Protein AF-H9W5C9-F1 (afdb_monomer_lite)

Organism: Pinus taeda (NCBI:txid3352)

Radius of gyration: 22.21 Å; chains: 1; bounding box: 61×35×48 Å

pLDDT: mean 73.07, std 19.11, range [34.0, 97.25]

Sequence (100 aa):
HKVASLANSCLVKHPRSRPKMSEVVEILKQIVEAAEAESPQPPIVCETVDSSTEILTEPAKDTVNSKRRMLLLRDMMNLRNRDNGRPAWRAWTPKMVRTW

Foldseek 3Di:
DQVVVLVVQQPDPDNVSRDDPVVSVVSVVVVVVVCVVDDPDDPPPPPPPPPPDDPDDDDPPDPCPVVNVVVVVVVVVVVVCVPDHDDVVVVDDPPDDDDD

Secondary structure (DSSP, 8-state):
-HHHHHHHHHT-SSGGGSPPHHHHHHHHHHHHHHHHHS--PPP------------SS--------HHHHHHHHHHHHHHHHHSSSS-GGGS---------

Structure (mmCIF, N/CA/C/O backbone):
data_AF-H9W5C9-F1
#
_entry.id   AF-H9W5C9-F1
#
loop_
_atom_site.group_PDB
_atom_site.id
_atom_site.type_symbol
_atom_site.label_atom_id
_atom_site.label_alt_id
_atom_site.label_comp_id
_atom_site.label_asym_id
_atom_site.label_entity_id
_atom_site.label_seq_id
_atom_site.pdbx_PDB_ins_code
_atom_site.Cartn_x
_atom_site.Cartn_y
_atom_site.Cartn_z
_atom_site.occupancy
_atom_site.B_iso_or_equiv
_atom_site.auth_seq_id
_atom_site.auth_comp_id
_atom_site.auth_asym_id
_atom_site.auth_atom_id
_atom_site.pdbx_PDB_model_num
ATOM 1 N N . HIS A 1 1 ? 7.465 -6.644 10.032 1.00 74.00 1 HIS A N 1
ATOM 2 C CA . HIS A 1 1 ? 7.561 -6.076 8.662 1.00 74.00 1 HIS A CA 1
ATOM 3 C C . HIS A 1 1 ? 6.277 -6.187 7.807 1.00 74.00 1 HIS A C 1
ATOM 5 O O . HIS A 1 1 ? 6.370 -6.107 6.589 1.00 74.00 1 HIS A O 1
ATOM 11 N N . LYS A 1 2 ? 5.063 -6.289 8.383 1.00 87.94 2 LYS A N 1
ATOM 12 C CA . LYS A 1 2 ? 3.822 -6.480 7.592 1.00 87.94 2 LYS A CA 1
ATOM 13 C C . LYS A 1 2 ? 3.439 -5.259 6.735 1.00 87.94 2 LYS A C 1
ATOM 15 O O . LYS A 1 2 ? 3.099 -5.413 5.567 1.00 87.94 2 LYS A O 1
ATOM 20 N N . VAL A 1 3 ? 3.580 -4.047 7.282 1.00 93.62 3 VAL 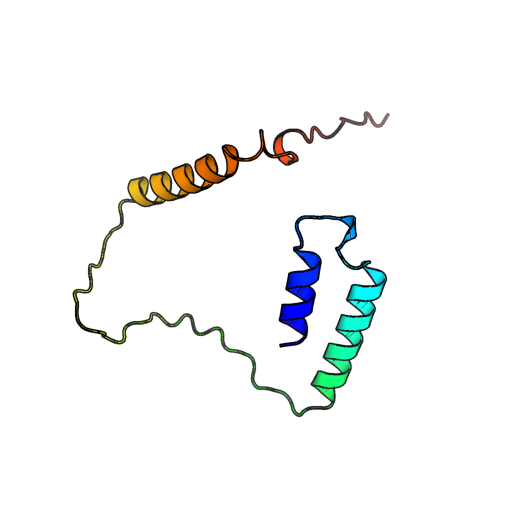A N 1
ATOM 21 C CA . VAL A 1 3 ? 3.283 -2.787 6.568 1.00 93.62 3 VAL A CA 1
ATOM 22 C C . VAL A 1 3 ? 4.199 -2.587 5.357 1.00 93.62 3 VAL A C 1
ATOM 24 O O . VAL A 1 3 ? 3.732 -2.241 4.278 1.00 93.62 3 VAL A O 1
ATOM 27 N N . ALA A 1 4 ? 5.499 -2.858 5.505 1.00 94.75 4 ALA A N 1
ATOM 28 C CA . ALA A 1 4 ? 6.466 -2.726 4.414 1.00 94.75 4 ALA A CA 1
ATOM 29 C C . ALA A 1 4 ? 6.167 -3.695 3.256 1.00 94.75 4 ALA A C 1
ATOM 31 O O . ALA A 1 4 ? 6.219 -3.306 2.090 1.00 94.75 4 ALA A O 1
ATOM 32 N N . SER A 1 5 ? 5.792 -4.942 3.563 1.00 94.25 5 SER A N 1
ATOM 33 C CA . SER A 1 5 ? 5.375 -5.916 2.548 1.00 94.25 5 SER A CA 1
ATOM 34 C C . SER A 1 5 ? 4.118 -5.468 1.794 1.00 94.25 5 SER A C 1
ATOM 36 O O . SER A 1 5 ? 4.068 -5.601 0.572 1.00 94.25 5 SER A O 1
ATOM 38 N N . LEU A 1 6 ? 3.138 -4.885 2.495 1.00 95.94 6 LEU A N 1
ATOM 39 C CA . LEU A 1 6 ? 1.936 -4.319 1.875 1.00 95.94 6 LEU A CA 1
ATOM 40 C C . LEU A 1 6 ? 2.259 -3.103 0.989 1.00 95.94 6 LEU A C 1
ATOM 42 O O . LEU A 1 6 ? 1.713 -2.963 -0.101 1.00 95.94 6 LEU A O 1
ATOM 46 N N . ALA A 1 7 ? 3.183 -2.237 1.407 1.00 96.81 7 ALA A N 1
ATOM 47 C CA . ALA A 1 7 ? 3.626 -1.121 0.573 1.00 96.81 7 ALA A CA 1
ATOM 48 C C . ALA A 1 7 ? 4.283 -1.620 -0.728 1.00 96.81 7 ALA A C 1
ATOM 50 O O . ALA A 1 7 ? 3.981 -1.121 -1.813 1.00 96.81 7 ALA A O 1
ATOM 51 N N . ASN A 1 8 ? 5.124 -2.653 -0.639 1.00 96.31 8 ASN A N 1
ATOM 52 C CA . ASN A 1 8 ? 5.788 -3.231 -1.806 1.00 96.31 8 ASN A CA 1
ATOM 53 C C . ASN A 1 8 ? 4.799 -3.837 -2.813 1.00 96.31 8 ASN A C 1
ATOM 55 O O . ASN A 1 8 ? 5.005 -3.681 -4.017 1.00 96.31 8 ASN A O 1
ATOM 59 N N . SER A 1 9 ? 3.710 -4.470 -2.360 1.00 95.25 9 SER A N 1
ATOM 60 C CA . SER A 1 9 ? 2.690 -5.013 -3.271 1.00 95.25 9 SER A CA 1
ATOM 61 C C . SER A 1 9 ? 1.916 -3.914 -4.016 1.00 95.25 9 SER A C 1
ATOM 63 O O . SER A 1 9 ? 1.590 -4.072 -5.195 1.00 95.25 9 SER A O 1
ATOM 65 N N . CYS A 1 10 ? 1.701 -2.753 -3.392 1.00 96.19 10 CYS A N 1
ATOM 66 C CA . CYS A 1 10 ? 1.078 -1.588 -4.033 1.00 96.19 10 CYS A CA 1
ATOM 67 C C . CYS A 1 10 ? 1.968 -0.929 -5.103 1.00 96.19 10 CYS A C 1
ATOM 69 O O . CYS A 1 10 ? 1.459 -0.355 -6.070 1.00 96.19 10 CYS A O 1
ATOM 71 N N . LEU A 1 11 ? 3.293 -1.016 -4.954 1.00 96.00 11 LEU A N 1
ATOM 72 C CA . LEU A 1 11 ? 4.271 -0.363 -5.835 1.00 96.00 11 LEU A CA 1
ATOM 73 C C . LEU A 1 11 ? 4.681 -1.211 -7.052 1.00 96.00 11 LEU A C 1
ATOM 75 O O . LEU A 1 11 ? 5.485 -0.763 -7.874 1.00 96.00 11 LEU A O 1
ATOM 79 N N . VAL A 1 12 ? 4.115 -2.412 -7.216 1.00 95.75 12 VAL A N 1
ATOM 80 C CA . VAL A 1 12 ? 4.422 -3.299 -8.346 1.00 95.75 12 VAL A CA 1
ATOM 81 C C . VAL A 1 12 ? 4.143 -2.600 -9.684 1.00 95.75 12 VAL A C 1
ATOM 83 O O . VAL A 1 12 ? 3.106 -1.958 -9.895 1.00 95.75 12 VAL A O 1
ATOM 86 N N . LYS A 1 13 ? 5.083 -2.739 -10.630 1.00 94.06 13 LYS A N 1
ATOM 87 C CA . LYS A 1 13 ? 5.010 -2.103 -11.957 1.00 94.06 13 LYS A CA 1
ATOM 88 C C . LYS A 1 13 ? 3.731 -2.487 -12.704 1.00 94.06 13 LYS A C 1
ATOM 90 O O . LYS A 1 13 ? 3.101 -1.630 -13.319 1.00 94.06 13 LYS A O 1
ATOM 95 N N . HIS A 1 14 ? 3.343 -3.757 -12.625 1.00 92.94 14 HIS A N 1
ATOM 96 C CA . HIS A 1 14 ? 2.177 -4.286 -13.318 1.00 92.94 14 HIS A CA 1
ATOM 97 C C . HIS A 1 14 ? 0.879 -3.975 -12.544 1.00 92.94 14 HIS A C 1
ATOM 99 O O . HIS A 1 14 ? 0.720 -4.443 -11.417 1.00 92.94 14 HIS A O 1
ATOM 105 N N . PRO A 1 15 ? -0.082 -3.225 -13.118 1.00 92.69 15 PRO A N 1
ATOM 106 C CA . PRO A 1 15 ? -1.247 -2.729 -12.380 1.00 92.69 15 PRO A CA 1
ATOM 107 C C . PRO A 1 15 ? -2.205 -3.840 -11.941 1.00 92.69 15 PRO A C 1
ATOM 109 O O . PRO A 1 15 ? -2.829 -3.720 -10.897 1.00 92.69 15 PRO A O 1
ATOM 112 N N . ARG A 1 16 ? -2.300 -4.937 -12.705 1.00 94.12 16 ARG A N 1
ATOM 113 C CA . ARG A 1 16 ? -3.165 -6.079 -12.355 1.00 94.12 16 ARG A CA 1
ATOM 114 C C . ARG A 1 16 ? -2.659 -6.909 -11.175 1.00 94.12 16 ARG A C 1
ATOM 116 O O . ARG A 1 16 ? -3.430 -7.676 -10.622 1.00 94.12 16 ARG A O 1
ATOM 123 N N . SER A 1 17 ? -1.384 -6.769 -10.827 1.00 94.69 17 SER A N 1
ATOM 124 C CA . SER A 1 17 ? -0.768 -7.463 -9.693 1.00 94.69 17 SER A CA 1
ATOM 125 C C . SER A 1 17 ? -0.871 -6.661 -8.398 1.00 94.69 17 SER A C 1
ATOM 127 O O . SER A 1 17 ? -0.495 -7.162 -7.344 1.00 94.69 17 SER A O 1
ATOM 129 N N . ARG A 1 18 ? -1.337 -5.408 -8.475 1.00 96.44 18 ARG A N 1
ATOM 130 C CA . ARG A 1 18 ? -1.565 -4.578 -7.296 1.00 96.44 18 ARG A CA 1
ATOM 131 C C . ARG A 1 18 ? -2.840 -5.048 -6.595 1.00 96.44 18 ARG A C 1
ATOM 133 O O . ARG A 1 18 ? -3.812 -5.368 -7.286 1.00 96.44 18 ARG A O 1
ATOM 140 N N . PRO A 1 19 ? -2.861 -5.055 -5.256 1.00 97.12 19 PRO A N 1
ATOM 141 C CA . PRO A 1 19 ? -4.056 -5.408 -4.504 1.00 97.12 19 PRO A CA 1
ATOM 142 C C . PRO A 1 19 ? -5.183 -4.400 -4.754 1.00 97.12 19 PRO A C 1
ATOM 144 O O . PRO A 1 19 ? -4.951 -3.238 -5.112 1.00 97.12 19 PRO A O 1
ATOM 147 N N . LYS A 1 20 ? -6.428 -4.836 -4.545 1.00 96.75 20 LYS A N 1
ATOM 148 C CA . LYS A 1 20 ? -7.574 -3.917 -4.567 1.00 96.75 20 LYS A CA 1
ATOM 149 C C . LYS A 1 20 ? -7.532 -3.020 -3.332 1.00 96.75 20 LYS A C 1
ATOM 151 O O . LYS A 1 20 ? -7.180 -3.470 -2.250 1.00 96.75 20 LYS A O 1
ATOM 156 N N . MET A 1 21 ? -7.990 -1.774 -3.449 1.00 95.94 21 MET A N 1
ATOM 157 C CA . MET A 1 21 ? -8.027 -0.869 -2.289 1.00 95.94 21 MET A CA 1
ATOM 158 C C . MET A 1 21 ? -8.906 -1.385 -1.140 1.00 95.94 21 MET A C 1
ATOM 160 O O . MET A 1 21 ? -8.605 -1.103 0.013 1.00 95.94 21 MET A O 1
ATOM 164 N N . SER A 1 22 ? -9.942 -2.178 -1.431 1.00 97.25 22 SER A N 1
ATOM 165 C CA . SER A 1 22 ? -10.750 -2.852 -0.406 1.00 97.25 22 SER A CA 1
ATOM 166 C C . SER A 1 22 ? -9.926 -3.833 0.433 1.00 97.25 22 SER A C 1
ATOM 168 O O . SER A 1 22 ? -10.027 -3.839 1.653 1.00 97.25 22 SER A O 1
ATOM 170 N N . GLU A 1 23 ? -9.069 -4.607 -0.227 1.00 96.06 23 GLU A N 1
ATOM 171 C CA . GLU A 1 23 ? -8.175 -5.586 0.393 1.00 96.06 23 GLU A CA 1
ATOM 172 C C . GLU A 1 23 ? -7.062 -4.886 1.183 1.00 96.06 23 GLU A C 1
ATOM 174 O O . GLU A 1 23 ? -6.766 -5.261 2.313 1.00 96.06 23 GLU A O 1
ATOM 179 N N . VAL A 1 24 ? -6.500 -3.798 0.641 1.00 97.12 24 VAL A N 1
ATOM 180 C CA . VAL A 1 24 ? -5.498 -2.978 1.345 1.00 97.12 24 VAL A CA 1
ATOM 181 C C . VAL A 1 24 ? -6.049 -2.454 2.671 1.00 97.12 24 VAL A C 1
ATOM 183 O O . VAL A 1 24 ? -5.360 -2.512 3.687 1.00 97.12 24 VAL A O 1
ATOM 186 N N . VAL A 1 25 ? -7.288 -1.957 2.679 1.00 97.06 25 VAL A N 1
ATOM 187 C CA . VAL A 1 25 ? -7.928 -1.444 3.899 1.00 97.06 25 VAL A CA 1
ATOM 188 C C . VAL A 1 25 ? -8.146 -2.556 4.922 1.00 97.06 25 VAL A C 1
ATOM 190 O O . VAL A 1 25 ? -7.919 -2.338 6.109 1.00 97.06 25 VAL A O 1
ATOM 193 N N . GLU A 1 26 ? -8.562 -3.741 4.483 1.00 97.00 26 GLU A N 1
ATOM 194 C CA . GLU A 1 26 ? -8.784 -4.886 5.367 1.00 97.00 26 GLU A CA 1
ATOM 195 C C . GLU A 1 26 ? -7.483 -5.355 6.029 1.00 97.00 26 GLU A C 1
ATOM 197 O O . GLU A 1 26 ? -7.423 -5.491 7.251 1.00 97.00 26 GLU A O 1
ATOM 202 N N . ILE A 1 27 ? -6.405 -5.483 5.251 1.00 95.62 27 ILE A N 1
ATOM 203 C CA . ILE A 1 27 ? -5.083 -5.854 5.774 1.00 95.62 27 ILE A CA 1
ATOM 204 C C . ILE A 1 27 ? -4.560 -4.786 6.745 1.00 95.62 27 ILE A C 1
ATOM 206 O O . ILE A 1 27 ? -3.994 -5.122 7.784 1.00 95.62 27 ILE A O 1
ATOM 210 N N . LEU A 1 28 ? -4.749 -3.496 6.446 1.00 95.75 28 LEU A N 1
ATOM 211 C CA . LEU A 1 28 ? -4.331 -2.418 7.348 1.00 95.75 28 LEU A CA 1
ATOM 212 C C . LEU A 1 28 ? -5.076 -2.459 8.683 1.00 95.75 28 LEU A C 1
ATOM 214 O O . LEU A 1 28 ? -4.437 -2.298 9.720 1.00 95.75 28 LEU A O 1
ATOM 218 N N . LYS A 1 29 ? -6.389 -2.718 8.673 1.00 95.44 29 LYS A N 1
ATOM 219 C CA . LYS A 1 29 ? -7.170 -2.886 9.908 1.00 95.44 29 LYS A CA 1
ATOM 220 C C . LYS A 1 29 ? -6.621 -4.024 10.761 1.00 95.44 29 LYS A C 1
ATOM 222 O O . LYS A 1 29 ? -6.338 -3.803 11.930 1.00 95.44 29 LYS A O 1
ATOM 227 N N . GLN A 1 30 ? -6.357 -5.182 10.155 1.00 94.38 30 GLN A N 1
ATOM 228 C CA . GLN A 1 30 ? -5.770 -6.328 10.859 1.00 94.38 30 GLN A CA 1
ATOM 229 C C . GLN A 1 30 ? -4.393 -6.012 11.457 1.00 94.38 30 GLN A C 1
ATOM 231 O O . GLN A 1 30 ? -4.059 -6.491 12.537 1.00 94.38 30 GLN A O 1
ATOM 236 N N . ILE A 1 31 ? -3.567 -5.221 10.761 1.00 93.31 31 ILE A N 1
ATOM 237 C CA . ILE A 1 31 ? -2.257 -4.806 11.280 1.00 93.31 31 ILE A CA 1
ATOM 238 C C . ILE A 1 31 ? -2.419 -3.883 12.489 1.00 93.31 31 ILE A C 1
ATOM 240 O O . ILE A 1 31 ? -1.689 -4.061 13.459 1.00 93.31 31 ILE A O 1
ATOM 244 N N . VAL A 1 32 ? -3.345 -2.922 12.434 1.00 90.75 32 VAL A N 1
ATOM 245 C CA . VAL A 1 32 ? -3.613 -2.004 13.551 1.00 90.75 32 VAL A CA 1
ATOM 246 C C . VAL A 1 32 ? -4.171 -2.773 14.744 1.00 90.75 32 VAL A C 1
ATOM 248 O O . VAL A 1 32 ? -3.619 -2.670 1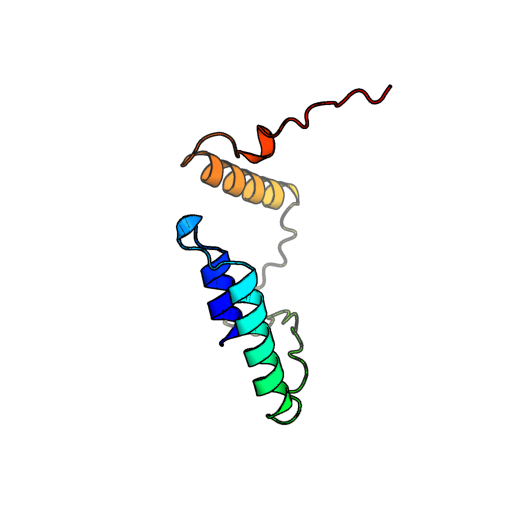5.828 1.00 90.75 32 VAL A O 1
ATOM 251 N N . GLU A 1 33 ? -5.182 -3.618 14.546 1.00 90.81 33 GLU A N 1
ATOM 252 C CA . GLU A 1 33 ? -5.758 -4.452 15.612 1.00 90.81 33 GLU A CA 1
ATOM 253 C C . GLU A 1 33 ? -4.706 -5.351 16.278 1.00 90.81 33 GLU A C 1
ATOM 255 O O . GLU A 1 33 ? -4.678 -5.477 17.500 1.00 90.81 33 GLU A O 1
ATOM 260 N N . ALA A 1 34 ? -3.800 -5.939 15.490 1.00 87.19 34 ALA A N 1
ATOM 261 C CA . ALA A 1 34 ? -2.691 -6.725 16.024 1.00 87.19 34 ALA A CA 1
ATOM 262 C C . ALA A 1 34 ? -1.653 -5.867 16.770 1.00 87.19 34 ALA A C 1
ATOM 264 O O . ALA A 1 34 ? -1.056 -6.349 17.727 1.00 87.19 34 ALA A O 1
ATOM 265 N N . ALA A 1 35 ? -1.434 -4.622 16.338 1.00 84.62 35 ALA A N 1
ATOM 266 C CA . ALA A 1 35 ? -0.505 -3.695 16.976 1.00 84.62 35 ALA A CA 1
ATOM 267 C C . ALA A 1 35 ? -1.052 -3.115 18.287 1.00 84.62 35 ALA A C 1
ATOM 269 O O . ALA A 1 35 ? -0.262 -2.865 19.182 1.00 84.62 35 ALA A O 1
ATOM 270 N N . GLU A 1 36 ? -2.369 -2.939 18.425 1.00 76.75 36 GLU A N 1
ATOM 271 C CA . GLU A 1 36 ? -3.008 -2.512 19.683 1.00 76.75 36 GLU A CA 1
ATOM 272 C C . GLU A 1 36 ? -3.017 -3.631 20.743 1.00 76.75 36 GLU A C 1
ATOM 274 O O . GLU A 1 36 ? -3.079 -3.365 21.943 1.00 76.75 36 GLU A O 1
ATOM 279 N N . ALA A 1 37 ? -2.957 -4.896 20.311 1.00 70.69 37 ALA A N 1
ATOM 280 C CA . ALA A 1 37 ? -2.864 -6.053 21.202 1.00 70.69 37 ALA A CA 1
ATOM 281 C C . ALA A 1 37 ? -1.445 -6.269 21.769 1.00 70.69 37 ALA A C 1
ATOM 283 O O . ALA A 1 37 ? -1.292 -6.888 22.824 1.00 70.69 37 ALA A O 1
ATOM 284 N N . GLU A 1 38 ? -0.410 -5.759 21.097 1.00 61.91 38 GLU A N 1
ATOM 285 C CA . GLU A 1 38 ? 0.947 -5.665 21.637 1.00 61.91 38 GLU A CA 1
ATOM 286 C C . GLU A 1 38 ? 1.118 -4.298 22.319 1.00 61.91 38 GLU A C 1
ATOM 288 O O . GLU A 1 38 ? 0.788 -3.262 21.759 1.00 61.91 38 GLU A O 1
ATOM 293 N N . SER A 1 39 ? 1.624 -4.283 23.556 1.00 61.47 39 SER A N 1
ATOM 294 C CA . SER A 1 39 ? 1.951 -3.060 24.312 1.00 61.47 39 SER A CA 1
ATOM 295 C C . SER A 1 39 ? 2.581 -1.971 23.422 1.00 61.47 39 SER A C 1
ATOM 297 O O . SER A 1 39 ? 3.433 -2.326 22.601 1.00 61.47 39 SER A O 1
ATOM 299 N N . PRO A 1 40 ? 2.263 -0.669 23.615 1.00 66.69 40 PRO A N 1
ATOM 300 C CA . PRO A 1 40 ? 2.686 0.401 22.715 1.00 66.69 40 PRO A CA 1
ATOM 301 C C . PRO A 1 40 ? 4.181 0.321 22.413 1.00 66.69 40 PRO A C 1
ATOM 303 O O . PRO A 1 40 ? 5.016 0.533 23.297 1.00 66.69 40 PRO A O 1
ATOM 306 N N . GLN A 1 41 ? 4.528 -0.013 21.167 1.00 62.69 41 GLN A N 1
ATOM 307 C CA . GLN A 1 41 ? 5.909 0.110 20.727 1.00 62.69 41 GLN A CA 1
ATOM 308 C C . GLN A 1 41 ? 6.294 1.589 20.803 1.00 62.69 41 GLN A C 1
ATOM 310 O O . GLN A 1 41 ? 5.508 2.445 20.380 1.00 62.69 41 GLN A O 1
ATOM 315 N N . PRO A 1 42 ? 7.485 1.913 21.338 1.00 68.44 42 PRO A N 1
ATOM 316 C CA . PRO A 1 42 ? 7.959 3.283 21.333 1.00 68.44 42 PRO A CA 1
ATOM 317 C C . PRO A 1 42 ? 7.954 3.795 19.886 1.00 68.44 42 PRO A C 1
ATOM 319 O O . PRO A 1 42 ? 8.273 3.027 18.970 1.00 68.44 42 PRO A O 1
ATOM 322 N N . PRO A 1 43 ? 7.566 5.063 19.659 1.00 68.25 43 PRO A N 1
ATOM 323 C CA . PRO A 1 43 ? 7.575 5.639 18.325 1.00 68.25 43 PRO A CA 1
ATOM 324 C C . PRO A 1 43 ? 8.944 5.396 17.701 1.00 68.25 43 PRO A C 1
ATOM 32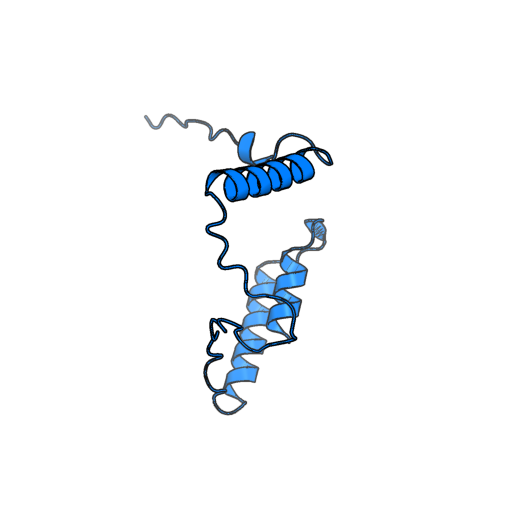6 O O . PRO A 1 43 ? 9.972 5.643 18.334 1.00 68.25 43 PRO A O 1
ATOM 329 N N . ILE A 1 44 ? 8.949 4.889 16.467 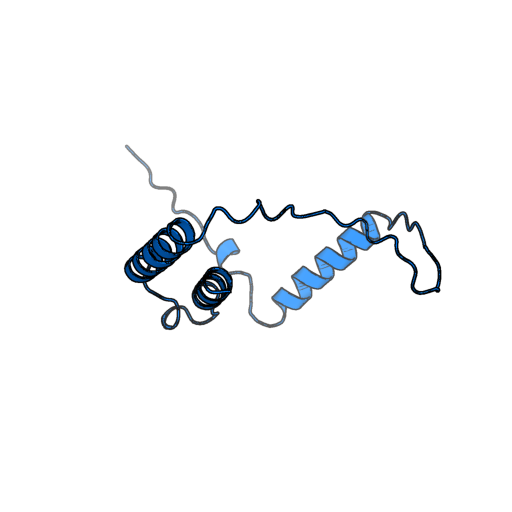1.00 64.38 44 ILE A N 1
ATOM 330 C CA . ILE A 1 44 ? 10.164 4.787 15.667 1.00 64.38 44 ILE A CA 1
ATOM 331 C C . ILE A 1 44 ? 10.624 6.226 15.461 1.00 64.38 44 ILE A C 1
ATOM 333 O O . ILE A 1 44 ? 10.110 6.944 14.602 1.00 64.38 44 ILE A O 1
ATOM 337 N N . VAL A 1 45 ? 11.551 6.670 16.305 1.00 52.66 45 VAL A N 1
ATOM 338 C CA . VAL A 1 45 ? 12.308 7.884 16.063 1.00 52.66 45 VAL A CA 1
ATOM 339 C C . VAL A 1 45 ? 13.082 7.573 14.794 1.00 52.66 45 VAL A C 1
ATOM 341 O O . VAL A 1 45 ? 14.020 6.778 14.801 1.00 52.66 45 VAL A O 1
ATOM 344 N N . CYS A 1 46 ? 12.639 8.132 13.671 1.00 50.75 46 CYS A N 1
ATOM 345 C CA . CYS A 1 46 ? 13.509 8.288 12.521 1.00 50.75 46 CYS A CA 1
ATOM 346 C C . CYS A 1 46 ? 14.601 9.255 12.972 1.00 50.75 46 CYS A C 1
ATOM 348 O O . CYS A 1 46 ? 14.497 10.459 12.747 1.00 50.75 46 CYS A O 1
ATOM 350 N N . GLU A 1 47 ? 15.607 8.740 13.678 1.00 43.62 47 GLU A N 1
ATOM 351 C CA . GLU A 1 47 ? 16.848 9.460 13.853 1.00 43.62 47 GLU A CA 1
ATOM 352 C C . GLU A 1 47 ? 17.339 9.726 12.437 1.00 43.62 47 GLU A C 1
ATOM 354 O O . GLU A 1 47 ? 17.690 8.819 11.676 1.00 43.62 47 GLU A O 1
ATOM 359 N N . THR A 1 48 ? 17.319 10.996 12.052 1.00 46.41 48 THR A N 1
ATOM 360 C CA . THR A 1 48 ? 18.293 11.507 11.107 1.00 46.41 48 THR A CA 1
ATOM 361 C C . THR A 1 48 ? 19.641 11.274 11.770 1.00 46.41 48 THR A C 1
ATOM 363 O O . THR A 1 48 ? 20.170 12.148 12.450 1.00 46.41 48 THR A O 1
ATOM 366 N N . VAL A 1 49 ? 20.147 10.046 11.657 1.00 40.34 49 VAL A N 1
ATOM 367 C CA . VAL A 1 49 ? 21.523 9.727 11.973 1.00 40.34 49 VAL A CA 1
ATOM 368 C C . VAL A 1 49 ? 22.314 10.488 10.921 1.00 40.34 49 VAL A C 1
ATOM 370 O O . VAL A 1 49 ? 22.532 10.017 9.803 1.00 40.34 49 VAL A O 1
ATOM 373 N N . ASP A 1 50 ? 22.685 11.719 11.271 1.00 47.31 50 ASP A N 1
ATOM 374 C CA . ASP A 1 50 ? 23.941 12.307 10.845 1.00 47.31 50 ASP A CA 1
ATOM 375 C C . ASP A 1 50 ? 25.008 11.276 11.217 1.00 47.31 50 ASP A C 1
ATOM 377 O O . ASP A 1 50 ? 25.521 11.240 12.333 1.00 47.31 50 ASP A O 1
ATOM 381 N N . SER A 1 51 ? 25.251 10.344 10.296 1.00 36.12 51 SER A N 1
ATOM 382 C CA . SER A 1 51 ? 26.177 9.233 10.465 1.00 36.12 51 SER A CA 1
ATOM 383 C C . SER A 1 51 ? 27.599 9.763 10.366 1.00 36.12 51 SER A C 1
ATOM 385 O O . SER A 1 51 ? 28.308 9.523 9.394 1.00 36.12 51 SER A O 1
ATOM 387 N N . SER A 1 52 ? 28.007 10.502 11.394 1.00 43.50 52 SER A N 1
ATOM 388 C CA . SER A 1 52 ? 29.396 10.609 11.813 1.00 43.50 52 SER A CA 1
ATOM 389 C C . SER A 1 52 ? 29.667 9.470 12.789 1.00 43.50 52 SER A C 1
ATOM 391 O O . SER A 1 52 ? 29.536 9.622 13.999 1.00 43.50 52 SER A O 1
ATOM 393 N N . THR A 1 53 ? 30.027 8.297 12.277 1.00 34.00 53 THR A N 1
ATOM 394 C CA . THR A 1 53 ? 30.894 7.381 13.023 1.00 34.00 53 THR A CA 1
ATOM 395 C C . THR A 1 53 ? 31.792 6.673 12.025 1.00 34.00 53 THR A C 1
ATOM 397 O O . THR A 1 53 ? 31.348 6.090 11.039 1.00 34.00 53 THR A O 1
ATOM 400 N N . GLU A 1 54 ? 33.077 6.867 12.260 1.00 39.47 54 GLU A N 1
ATOM 401 C CA . GLU A 1 54 ? 34.180 6.692 11.341 1.00 39.47 54 GLU A CA 1
ATOM 402 C C . GLU A 1 54 ? 34.435 5.216 11.025 1.00 39.47 54 GLU A C 1
ATOM 404 O O . GLU A 1 54 ? 34.807 4.424 11.887 1.00 39.47 54 GLU A O 1
ATOM 409 N N . ILE A 1 55 ? 34.324 4.866 9.745 1.00 38.03 55 ILE A N 1
ATOM 410 C CA . ILE A 1 55 ? 35.294 3.968 9.125 1.00 38.03 55 ILE A CA 1
ATOM 411 C C . ILE A 1 55 ? 36.225 4.903 8.359 1.00 38.03 55 ILE A C 1
ATOM 413 O O . ILE A 1 55 ? 35.810 5.555 7.403 1.00 38.03 55 ILE A O 1
ATOM 417 N N . LEU A 1 56 ? 37.451 5.029 8.865 1.00 46.59 56 LEU A N 1
ATOM 418 C CA . LEU A 1 56 ? 38.529 5.867 8.348 1.00 46.59 56 LEU A CA 1
ATOM 419 C C . LEU A 1 56 ? 38.652 5.765 6.822 1.00 46.59 56 LEU A C 1
ATOM 421 O O . LEU A 1 56 ? 39.187 4.784 6.313 1.00 46.59 56 LEU A O 1
ATOM 425 N N . THR A 1 57 ? 38.173 6.785 6.110 1.00 38.28 57 THR A N 1
ATOM 426 C CA . THR A 1 57 ? 38.875 7.495 5.026 1.00 38.28 57 THR A CA 1
ATOM 427 C C . THR A 1 57 ? 38.075 8.769 4.705 1.00 38.28 57 THR A C 1
ATOM 429 O O . THR A 1 57 ? 37.083 8.724 3.987 1.00 38.28 57 THR A O 1
ATOM 432 N N . GLU A 1 58 ? 38.545 9.884 5.270 1.00 35.31 58 GLU A N 1
ATOM 433 C CA . GLU A 1 58 ? 38.317 11.292 4.903 1.00 35.31 58 GLU A CA 1
ATOM 434 C C . GLU A 1 58 ? 36.876 11.871 4.887 1.00 35.31 58 GLU A C 1
ATOM 436 O O . GLU A 1 58 ? 36.074 11.586 3.993 1.00 35.31 58 GLU A O 1
ATOM 441 N N . PRO A 1 59 ? 36.559 12.820 5.797 1.00 40.88 59 PRO A N 1
ATOM 442 C CA . PRO A 1 59 ? 35.331 13.598 5.765 1.00 40.88 59 PRO A CA 1
ATOM 443 C C . PRO A 1 59 ? 35.496 14.772 4.794 1.00 40.88 59 PRO A C 1
ATOM 445 O O . PRO A 1 59 ? 35.872 15.883 5.174 1.00 40.88 59 PRO A O 1
ATOM 448 N N . ALA A 1 60 ? 35.178 14.564 3.520 1.00 35.91 60 ALA A N 1
ATOM 449 C CA . ALA A 1 60 ? 35.025 15.689 2.612 1.00 35.91 60 ALA A CA 1
ATOM 450 C C . ALA A 1 60 ? 33.675 16.363 2.896 1.00 35.91 60 ALA A C 1
ATOM 452 O O . ALA A 1 60 ? 32.618 15.933 2.426 1.00 35.91 60 ALA A O 1
ATOM 453 N N . LYS A 1 61 ? 33.715 17.434 3.700 1.00 52.47 61 LYS A N 1
ATOM 454 C CA . LYS A 1 61 ? 32.713 18.508 3.712 1.00 52.47 61 LYS A CA 1
ATOM 455 C C . LYS A 1 61 ? 32.625 19.102 2.310 1.00 52.47 61 LYS A C 1
ATOM 457 O O . LYS A 1 61 ? 33.073 20.218 2.062 1.00 52.47 61 LYS A O 1
ATOM 462 N N . ASP A 1 62 ? 32.042 18.369 1.381 1.00 44.28 62 ASP A N 1
ATOM 463 C CA . ASP A 1 62 ? 31.847 18.898 0.059 1.00 44.28 62 ASP A CA 1
ATOM 464 C C . ASP A 1 62 ? 30.587 19.741 0.131 1.00 44.28 62 ASP A C 1
ATOM 466 O O . ASP A 1 62 ? 29.446 19.272 0.160 1.00 44.28 62 ASP A O 1
ATOM 470 N N . THR A 1 63 ? 30.829 21.045 0.153 1.00 51.12 63 THR A N 1
ATOM 471 C CA . THR A 1 63 ? 30.104 22.028 -0.640 1.00 51.12 63 THR A CA 1
ATOM 472 C C . THR A 1 63 ? 29.903 21.467 -2.050 1.00 51.12 63 THR A C 1
ATOM 474 O O . THR A 1 63 ? 30.512 21.915 -3.019 1.00 51.12 63 THR A O 1
ATOM 477 N N . VAL A 1 64 ? 29.067 20.431 -2.198 1.00 57.75 64 VAL A N 1
ATOM 478 C CA . VAL A 1 64 ? 28.740 19.864 -3.494 1.00 57.75 64 VAL A CA 1
ATOM 479 C C . VAL A 1 64 ? 27.962 20.968 -4.167 1.00 57.75 64 VAL A C 1
ATOM 481 O O . VAL A 1 64 ? 26.775 21.168 -3.903 1.00 57.75 64 VAL A O 1
ATOM 484 N N . ASN A 1 65 ? 28.708 21.731 -4.964 1.00 68.75 65 ASN A N 1
ATOM 485 C CA . ASN A 1 65 ? 28.266 22.807 -5.817 1.00 68.75 65 ASN A CA 1
ATOM 486 C C . ASN A 1 65 ? 26.859 22.434 -6.291 1.00 68.75 65 ASN A C 1
ATOM 488 O O . ASN A 1 65 ? 26.664 21.358 -6.863 1.00 68.75 65 ASN A O 1
ATOM 492 N N . SER A 1 66 ? 25.874 23.283 -6.002 1.00 74.81 66 SER A N 1
ATOM 493 C CA . SER A 1 66 ? 24.464 23.027 -6.310 1.00 74.81 66 SER A CA 1
ATOM 494 C C . SER A 1 66 ? 24.257 22.588 -7.766 1.00 74.81 66 SER A C 1
ATOM 496 O O . SER A 1 66 ? 23.379 21.774 -8.047 1.00 74.81 66 SER A O 1
ATOM 498 N N . LYS A 1 67 ? 25.136 23.021 -8.682 1.00 75.50 67 LYS A N 1
ATOM 499 C CA . LYS A 1 67 ? 25.180 22.584 -10.081 1.00 75.50 67 LYS A CA 1
ATOM 500 C C . LYS A 1 67 ? 25.544 21.104 -10.220 1.00 75.50 67 LYS A C 1
ATOM 502 O O . LYS A 1 67 ? 24.912 20.423 -11.011 1.00 75.50 67 LYS A O 1
ATOM 507 N N . ARG A 1 68 ? 26.498 20.565 -9.451 1.00 77.44 68 ARG A N 1
ATOM 508 C CA . ARG A 1 68 ? 26.859 19.132 -9.475 1.00 77.44 68 ARG A CA 1
ATOM 509 C C . ARG A 1 68 ? 25.709 18.260 -8.964 1.00 77.44 68 ARG A C 1
ATOM 511 O O . ARG A 1 68 ? 25.400 17.255 -9.592 1.00 77.44 68 ARG A O 1
ATOM 518 N N . ARG A 1 69 ? 24.999 18.689 -7.910 1.00 80.12 69 ARG A N 1
ATOM 519 C CA . ARG A 1 69 ? 23.750 18.031 -7.467 1.00 80.12 69 ARG A CA 1
ATOM 520 C C . ARG A 1 69 ? 22.665 18.081 -8.546 1.00 80.12 69 ARG A C 1
ATOM 522 O O . ARG A 1 69 ? 22.052 17.060 -8.836 1.00 80.12 69 ARG A O 1
ATOM 529 N N . MET A 1 70 ? 22.466 19.237 -9.180 1.00 81.56 70 MET A N 1
ATOM 530 C CA . MET A 1 70 ? 21.507 19.395 -10.278 1.00 81.56 70 MET A CA 1
ATOM 531 C C . MET A 1 70 ? 21.845 18.506 -11.484 1.00 81.56 70 MET A C 1
ATOM 533 O O . MET A 1 70 ? 20.938 17.925 -12.072 1.00 81.56 70 MET A O 1
ATOM 537 N N . LEU A 1 71 ? 23.125 18.376 -11.842 1.00 82.44 71 LEU A N 1
ATOM 538 C CA . LEU A 1 71 ? 23.574 17.501 -12.929 1.00 82.44 71 LEU A CA 1
ATOM 539 C C . LEU A 1 71 ? 23.285 16.029 -12.613 1.00 82.44 71 LEU A C 1
ATOM 541 O O . LEU A 1 71 ? 22.669 15.358 -13.431 1.00 82.44 71 LEU A O 1
ATOM 545 N N . LEU A 1 72 ? 23.604 15.562 -11.401 1.00 82.19 72 LEU A N 1
ATOM 546 C CA . LEU A 1 72 ? 23.294 14.190 -10.975 1.00 82.19 72 LEU A CA 1
ATOM 547 C C . LEU A 1 72 ? 21.783 13.905 -10.970 1.00 82.19 72 LEU A C 1
ATOM 549 O O . LEU A 1 72 ? 21.344 12.857 -11.442 1.00 82.19 72 LEU A O 1
ATOM 553 N N . LEU A 1 73 ? 20.971 14.852 -10.489 1.00 81.94 73 LEU A N 1
ATOM 554 C CA . LEU A 1 73 ? 19.510 14.753 -10.561 1.00 81.94 73 LEU A CA 1
ATOM 555 C C . LEU A 1 73 ? 19.024 14.694 -12.017 1.00 81.94 73 LEU A C 1
ATOM 557 O O . LEU A 1 73 ? 18.142 13.898 -12.343 1.00 81.94 73 LEU A O 1
ATOM 561 N N . ARG A 1 74 ? 19.611 15.504 -12.907 1.00 79.88 74 ARG A N 1
ATOM 562 C CA . ARG A 1 74 ? 19.258 15.534 -14.330 1.00 79.88 74 ARG A CA 1
ATOM 563 C C . ARG A 1 74 ? 19.625 14.234 -15.042 1.00 79.88 74 ARG A C 1
ATOM 565 O O . ARG A 1 74 ? 18.802 13.718 -15.796 1.00 79.88 74 ARG A O 1
ATOM 572 N N . ASP A 1 75 ? 20.796 13.678 -14.765 1.00 80.75 75 ASP A N 1
ATOM 573 C CA . ASP A 1 75 ? 21.251 12.411 -15.341 1.00 80.75 75 ASP A CA 1
ATOM 574 C C . ASP A 1 75 ? 20.393 11.235 -14.870 1.00 80.75 75 ASP A C 1
ATOM 576 O O . ASP A 1 75 ? 19.983 10.408 -15.683 1.00 80.75 75 ASP A O 1
ATOM 580 N N . MET A 1 76 ? 19.999 11.216 -13.594 1.00 77.38 76 MET A N 1
ATOM 581 C CA . MET A 1 76 ? 19.057 10.229 -13.057 1.00 77.38 76 MET A CA 1
ATOM 582 C C . MET A 1 76 ? 17.669 10.316 -13.720 1.00 77.38 76 MET A C 1
ATOM 584 O O . MET A 1 76 ? 17.053 9.290 -14.022 1.00 77.38 76 MET A O 1
ATOM 588 N N . MET A 1 77 ? 17.174 11.527 -14.003 1.00 69.56 77 MET A N 1
ATOM 589 C CA . MET A 1 77 ? 15.921 11.726 -14.747 1.00 69.56 77 MET A CA 1
ATOM 590 C C . MET A 1 77 ? 16.033 11.295 -16.219 1.00 69.56 77 MET A C 1
ATOM 592 O O . MET A 1 77 ? 15.067 10.764 -16.769 1.00 69.56 77 MET A O 1
ATOM 596 N N . ASN A 1 78 ? 17.192 11.502 -16.852 1.00 68.19 78 ASN A N 1
ATOM 597 C CA . ASN A 1 78 ? 17.456 11.108 -18.238 1.00 68.19 78 ASN A CA 1
ATOM 598 C C . ASN A 1 78 ? 17.637 9.592 -18.394 1.00 68.19 78 ASN A C 1
ATOM 600 O O . ASN A 1 78 ? 17.114 9.020 -19.349 1.00 68.19 78 ASN A O 1
ATOM 604 N N . LEU A 1 79 ? 18.319 8.931 -17.452 1.00 65.81 79 LEU A N 1
ATOM 605 C CA . LEU A 1 79 ? 18.482 7.475 -17.452 1.00 65.81 79 LEU A CA 1
ATOM 606 C C . LEU A 1 79 ? 17.113 6.787 -17.381 1.00 65.81 79 LEU A C 1
ATOM 608 O O . LEU A 1 79 ? 16.804 5.915 -18.186 1.00 65.81 79 LEU A O 1
ATOM 612 N N . ARG A 1 80 ? 16.225 7.303 -16.523 1.00 61.75 80 ARG A N 1
ATOM 613 C CA . ARG A 1 80 ? 14.826 6.863 -16.420 1.00 61.75 80 ARG A CA 1
ATOM 614 C C . ARG A 1 80 ? 13.987 7.142 -17.679 1.00 61.75 80 ARG A C 1
ATOM 616 O O . ARG A 1 80 ? 12.946 6.517 -17.859 1.00 61.75 80 ARG A O 1
ATOM 623 N N . ASN A 1 81 ? 14.411 8.073 -18.535 1.00 58.44 81 ASN A N 1
ATOM 624 C CA . ASN A 1 81 ? 13.742 8.412 -19.794 1.00 58.44 81 ASN A CA 1
ATOM 625 C C . ASN A 1 81 ? 14.193 7.522 -20.970 1.00 58.44 81 ASN A C 1
ATOM 627 O O . ASN A 1 81 ? 13.514 7.496 -21.995 1.00 58.44 81 ASN A O 1
ATOM 631 N N . ARG A 1 82 ? 15.324 6.808 -20.850 1.00 58.19 82 ARG A N 1
ATOM 632 C CA . ARG A 1 82 ? 15.889 6.010 -21.952 1.00 58.19 82 ARG A CA 1
ATOM 633 C C . ARG A 1 82 ? 15.159 4.685 -22.168 1.00 58.19 82 ARG A C 1
ATOM 635 O O . ARG A 1 82 ? 15.060 4.234 -23.303 1.00 58.19 82 ARG A O 1
ATOM 642 N N . ASP A 1 83 ? 14.604 4.114 -21.103 1.00 57.59 83 ASP A N 1
ATOM 643 C CA . ASP A 1 83 ? 14.076 2.749 -21.152 1.00 57.59 83 ASP A CA 1
ATOM 644 C C . ASP A 1 83 ? 12.583 2.673 -21.476 1.00 57.59 83 ASP A C 1
ATOM 646 O O . ASP A 1 83 ? 12.102 1.599 -21.805 1.00 57.59 83 ASP A O 1
ATOM 650 N N . ASN A 1 84 ? 11.832 3.776 -21.393 1.00 60.56 84 ASN A N 1
ATOM 651 C CA . ASN A 1 84 ? 10.427 3.866 -21.798 1.00 60.56 84 ASN A CA 1
ATOM 652 C C . ASN A 1 84 ? 10.110 5.341 -22.066 1.00 60.56 84 ASN A C 1
ATOM 654 O O . ASN A 1 84 ? 10.391 6.174 -21.207 1.00 60.56 84 ASN A O 1
ATOM 658 N N . GLY A 1 85 ? 9.553 5.651 -23.242 1.00 64.75 85 GLY A N 1
ATOM 659 C CA . GLY A 1 85 ? 9.298 7.014 -23.722 1.00 64.75 85 GLY A CA 1
ATOM 660 C C . GLY A 1 85 ? 8.575 7.944 -22.738 1.00 64.75 85 GLY A C 1
ATOM 661 O O . GLY A 1 85 ? 8.082 7.517 -21.697 1.00 64.75 85 GLY A O 1
ATOM 662 N N . ARG A 1 86 ? 8.541 9.241 -23.097 1.00 66.44 86 ARG A N 1
ATOM 663 C CA . ARG A 1 86 ? 8.032 10.385 -22.307 1.00 66.44 86 ARG A CA 1
ATOM 664 C C . ARG A 1 86 ? 7.079 9.969 -21.170 1.00 66.44 86 ARG A C 1
ATOM 666 O O . ARG A 1 86 ? 6.036 9.382 -21.460 1.00 66.44 86 ARG A O 1
ATOM 673 N N . PRO A 1 87 ? 7.368 10.324 -19.902 1.00 65.62 87 PRO A N 1
ATOM 674 C CA . PRO A 1 87 ? 6.547 9.911 -18.769 1.00 65.62 87 PRO A CA 1
ATOM 675 C C . PRO A 1 87 ? 5.066 10.229 -19.002 1.00 65.62 87 PRO A C 1
ATOM 677 O O . PRO A 1 87 ? 4.731 11.378 -19.284 1.00 65.62 87 PRO A O 1
ATOM 680 N N . ALA A 1 88 ? 4.182 9.240 -18.852 1.00 64.62 88 ALA A N 1
ATOM 681 C CA . ALA A 1 88 ? 2.756 9.367 -19.176 1.00 64.62 88 ALA A CA 1
ATOM 682 C C . ALA A 1 88 ? 2.048 10.545 -18.469 1.00 64.62 88 ALA A C 1
ATOM 684 O O . ALA A 1 88 ? 1.104 11.108 -19.011 1.00 64.62 88 ALA A O 1
ATOM 685 N N . TRP A 1 89 ? 2.543 10.994 -17.308 1.00 70.06 89 TRP A N 1
ATOM 686 C CA . TRP A 1 89 ? 2.013 12.171 -16.606 1.00 70.06 89 TRP A CA 1
ATOM 687 C C . TRP A 1 89 ? 2.225 13.491 -17.364 1.00 70.06 89 TRP A C 1
ATOM 689 O O . TRP A 1 89 ? 1.457 14.427 -17.181 1.00 70.06 89 TRP A O 1
ATOM 699 N N . ARG A 1 90 ? 3.228 13.572 -18.253 1.00 69.12 90 ARG A N 1
ATOM 700 C CA . ARG A 1 90 ? 3.419 14.710 -19.171 1.00 69.12 90 ARG A CA 1
ATOM 701 C C . ARG A 1 90 ? 2.416 14.702 -20.329 1.00 69.12 90 ARG A C 1
ATOM 703 O O . ARG A 1 90 ? 2.219 15.743 -20.942 1.00 69.12 90 ARG A O 1
ATOM 710 N N . ALA A 1 91 ? 1.824 13.549 -20.646 1.00 69.88 91 ALA A N 1
ATOM 711 C CA . ALA A 1 91 ? 0.813 13.396 -21.694 1.00 69.88 91 ALA A CA 1
ATOM 712 C C . ALA A 1 91 ? -0.621 13.576 -21.168 1.00 69.88 91 ALA A C 1
ATOM 714 O O . ALA A 1 91 ? -1.575 13.545 -21.943 1.00 69.88 91 ALA A O 1
ATOM 715 N N . TRP A 1 92 ? -0.789 13.765 -19.857 1.00 69.00 92 TRP A N 1
ATOM 716 C CA . TRP A 1 92 ? -2.096 13.979 -19.260 1.00 69.00 92 TRP A CA 1
ATOM 717 C C . TRP A 1 92 ? -2.497 15.449 -19.418 1.00 69.00 92 TRP A C 1
ATOM 719 O O . TRP A 1 92 ? -2.139 16.297 -18.604 1.00 69.00 92 TRP A O 1
ATOM 729 N N . THR A 1 93 ? -3.200 15.769 -20.506 1.00 73.75 93 THR A N 1
ATOM 730 C CA . THR A 1 93 ? -3.839 17.076 -20.684 1.00 73.75 93 THR A CA 1
ATOM 731 C C . THR A 1 93 ? -5.239 17.032 -20.062 1.00 73.75 93 THR A C 1
ATOM 733 O O . THR A 1 93 ? -6.104 16.296 -20.550 1.00 73.75 93 THR A O 1
ATOM 736 N N . PRO A 1 94 ? -5.507 17.772 -18.969 1.00 70.62 94 PRO A N 1
ATOM 737 C CA . PRO A 1 94 ? -6.865 17.885 -18.456 1.00 70.62 94 PRO A CA 1
ATOM 738 C C . PRO A 1 94 ? -7.735 18.566 -19.517 1.00 70.62 94 PRO A C 1
ATOM 740 O O . PRO A 1 94 ? -7.422 19.657 -19.996 1.00 70.62 94 PRO A O 1
ATOM 743 N N . LYS A 1 95 ? -8.818 17.898 -19.929 1.00 74.62 95 LYS A N 1
ATOM 744 C CA . LYS A 1 95 ? -9.790 18.474 -20.863 1.00 74.62 95 LYS A CA 1
ATOM 745 C C . LYS A 1 95 ? -10.500 19.625 -20.158 1.00 74.62 95 LYS A C 1
ATOM 747 O O . LYS A 1 95 ? -11.12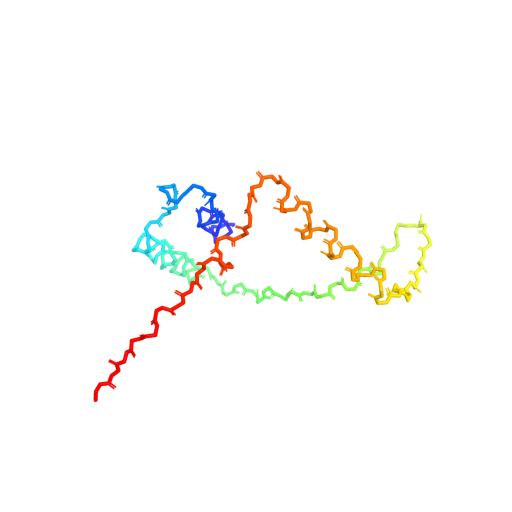1 19.421 -19.120 1.00 74.62 95 LYS A O 1
ATOM 752 N N . MET A 1 96 ? -10.396 20.826 -20.720 1.00 76.00 96 MET A N 1
ATOM 753 C CA . MET A 1 96 ? -11.112 22.000 -20.229 1.00 76.00 96 MET A CA 1
ATOM 754 C C . MET A 1 96 ? -12.609 21.792 -20.478 1.00 76.00 96 MET A C 1
ATOM 756 O O . MET A 1 96 ? -13.080 21.893 -21.610 1.00 76.00 96 MET A O 1
ATOM 760 N N . VAL A 1 97 ? -13.349 21.438 -19.429 1.00 71.50 97 VAL A N 1
ATOM 761 C CA . VAL A 1 97 ? -14.810 21.343 -19.477 1.00 71.50 97 VAL A CA 1
ATOM 762 C C . VAL A 1 97 ? -15.354 22.762 -19.335 1.00 71.50 97 VAL A C 1
ATOM 764 O O . VAL A 1 97 ? -15.136 23.403 -18.311 1.00 71.50 97 VAL A O 1
ATOM 767 N N . ARG A 1 98 ? -16.021 23.279 -20.374 1.00 67.19 98 ARG A N 1
ATOM 768 C CA . ARG A 1 98 ? -16.773 24.536 -20.274 1.00 67.19 98 ARG A CA 1
ATOM 769 C C . ARG A 1 98 ? -18.041 24.261 -19.475 1.00 67.19 98 ARG A C 1
ATOM 771 O O . ARG A 1 98 ? -18.905 23.521 -19.936 1.00 67.19 98 ARG A O 1
ATOM 778 N N . THR A 1 99 ? -18.128 24.832 -18.285 1.00 70.25 99 THR A N 1
ATOM 779 C CA . THR A 1 99 ? -19.389 24.961 -17.555 1.00 70.25 99 THR A CA 1
ATOM 780 C C . THR A 1 99 ? -20.094 26.216 -18.067 1.00 70.25 99 THR A C 1
ATOM 782 O O . THR A 1 99 ? -19.445 27.256 -18.199 1.00 70.25 99 THR A O 1
ATOM 785 N N . TRP A 1 100 ? -21.368 26.073 -18.434 1.00 60.31 100 TRP A N 1
ATOM 786 C CA . TRP A 1 100 ? -22.251 27.156 -18.880 1.00 60.31 100 TRP A CA 1
ATOM 787 C C . TRP A 1 100 ? -22.762 27.973 -17.699 1.00 60.31 100 TRP A C 1
ATOM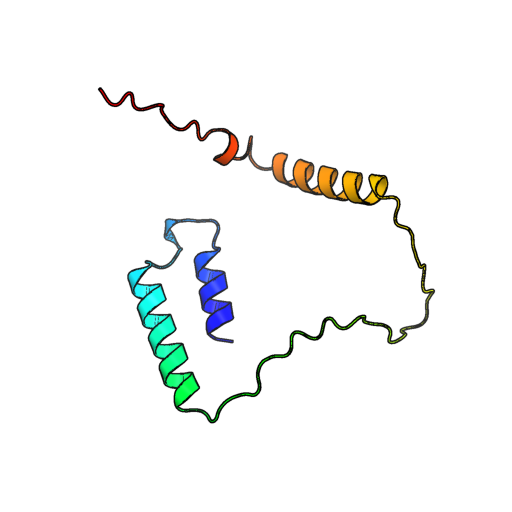 789 O O . TRP A 1 100 ? -22.934 27.364 -16.618 1.00 60.31 100 TRP A O 1
#